Protein AF-A0AAN3HFD0-F1 (afdb_monomer)

Secondary structure (DSSP, 8-state):
--EEEEEEEEE-HHHHH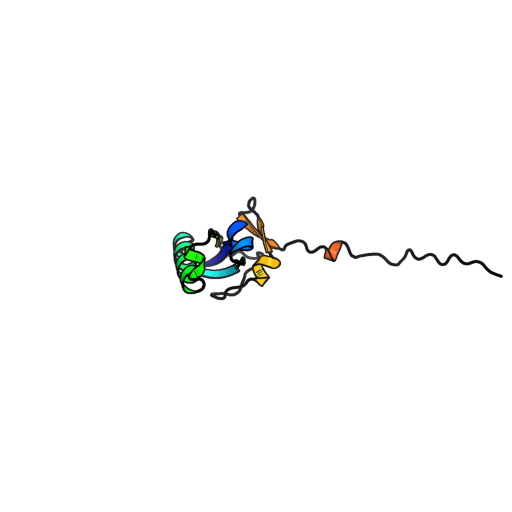HH----EEEEEEESSHHHHHHHHHHHHHHH-GGGGTS-EEEEEEE--TTS--PPBTS-BSSHHHHEEEETTTTEEEE---GGGTT----TT--------

Structure (mmCIF, N/CA/C/O backbone):
data_AF-A0AAN3HFD0-F1
#
_entry.id   AF-A0AAN3HFD0-F1
#
loop_
_atom_site.group_PDB
_atom_site.id
_atom_site.type_symbol
_atom_site.label_atom_id
_atom_site.label_alt_id
_atom_site.label_comp_id
_atom_site.label_asym_id
_atom_site.label_entity_id
_atom_site.label_seq_id
_atom_site.pdbx_PDB_ins_code
_atom_site.Cartn_x
_atom_site.Cartn_y
_atom_site.Cartn_z
_atom_site.occupancy
_atom_site.B_iso_or_equiv
_atom_site.auth_seq_id
_atom_site.auth_comp_id
_atom_site.auth_asym_id
_atom_site.auth_atom_id
_atom_site.pdbx_PDB_model_num
ATOM 1 N N . MET A 1 1 ? -16.135 -7.266 14.162 1.00 77.06 1 MET A N 1
ATOM 2 C CA . MET A 1 1 ? -16.413 -6.101 13.298 1.00 77.06 1 MET A CA 1
ATOM 3 C C . MET A 1 1 ? -15.317 -6.046 12.252 1.00 77.06 1 MET A C 1
ATOM 5 O O . MET A 1 1 ? -14.180 -6.328 12.618 1.00 77.06 1 MET A O 1
ATOM 9 N N . SER A 1 2 ? -15.648 -5.795 10.985 1.00 84.81 2 SER A N 1
ATOM 10 C CA . SER A 1 2 ? -14.642 -5.499 9.961 1.00 84.81 2 SER A CA 1
ATOM 11 C C . SER A 1 2 ? -14.079 -4.099 10.197 1.00 84.81 2 SER A C 1
ATOM 13 O O . SER A 1 2 ? -14.777 -3.213 10.689 1.00 84.81 2 SER A O 1
ATOM 15 N N . LYS A 1 3 ? -12.796 -3.936 9.898 1.00 94.69 3 LYS A N 1
ATOM 16 C CA . LYS A 1 3 ? -12.077 -2.666 9.875 1.00 94.69 3 LYS A CA 1
ATOM 17 C C . LYS A 1 3 ? -11.590 -2.428 8.454 1.00 94.69 3 LYS A C 1
ATOM 19 O O . LYS A 1 3 ? -11.392 -3.391 7.710 1.00 94.69 3 LYS A O 1
ATOM 24 N N . VAL A 1 4 ? -11.379 -1.169 8.101 1.00 96.50 4 VAL A N 1
ATOM 25 C CA . VAL A 1 4 ? -10.728 -0.808 6.843 1.00 96.50 4 VAL A CA 1
ATOM 26 C C . VAL A 1 4 ? -9.228 -0.712 7.090 1.00 96.50 4 VAL A C 1
ATOM 28 O O . VAL A 1 4 ? -8.787 -0.186 8.110 1.00 96.50 4 VAL A O 1
ATOM 31 N N . PHE A 1 5 ? -8.451 -1.249 6.164 1.00 97.25 5 PHE A N 1
ATOM 32 C CA . PHE A 1 5 ? -7.003 -1.142 6.138 1.00 97.25 5 PHE A CA 1
ATOM 33 C C . PHE A 1 5 ? -6.589 -0.469 4.843 1.00 97.25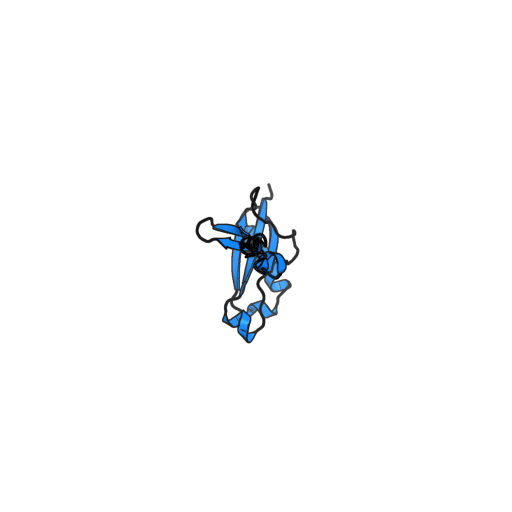 5 PHE A C 1
ATOM 35 O O . PHE A 1 5 ? -7.124 -0.789 3.783 1.00 97.25 5 PHE A O 1
ATOM 42 N N . ILE A 1 6 ? -5.626 0.434 4.936 1.00 97.25 6 ILE A N 1
ATOM 43 C CA . ILE A 1 6 ? -4.943 1.013 3.789 1.00 97.25 6 ILE A CA 1
ATOM 44 C C . ILE A 1 6 ? -3.746 0.120 3.505 1.00 97.25 6 ILE A C 1
ATOM 46 O O . ILE A 1 6 ? -2.974 -0.213 4.407 1.00 97.25 6 ILE A O 1
ATOM 50 N N . CYS A 1 7 ? -3.619 -0.320 2.263 1.00 97.44 7 CYS A N 1
ATOM 51 C CA . CYS A 1 7 ? -2.556 -1.204 1.829 1.00 97.44 7 CYS A CA 1
ATOM 52 C C . CYS A 1 7 ? -1.851 -0.596 0.623 1.00 97.44 7 CYS A C 1
ATOM 54 O O . CYS A 1 7 ? -2.513 -0.122 -0.294 1.00 97.44 7 CYS A O 1
ATOM 56 N N . ALA A 1 8 ? -0.523 -0.633 0.613 1.00 97.31 8 ALA A N 1
ATOM 57 C CA . ALA A 1 8 ? 0.278 -0.153 -0.503 1.00 97.31 8 ALA A CA 1
ATOM 58 C C . ALA A 1 8 ? 1.333 -1.176 -0.906 1.00 97.31 8 ALA A C 1
ATOM 60 O O . ALA A 1 8 ? 1.923 -1.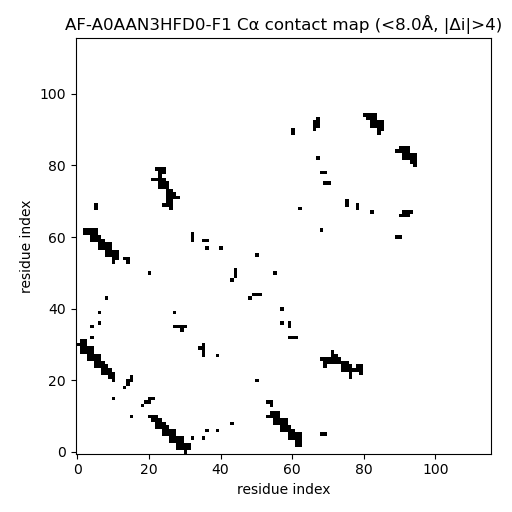854 -0.060 1.00 97.31 8 ALA A O 1
ATOM 61 N N . ALA A 1 9 ? 1.571 -1.257 -2.208 1.00 96.38 9 ALA A N 1
ATOM 62 C CA . ALA A 1 9 ? 2.654 -1.995 -2.822 1.00 96.38 9 ALA A CA 1
ATOM 63 C C . ALA A 1 9 ? 3.633 -0.983 -3.406 1.00 96.38 9 ALA A C 1
ATOM 65 O O . ALA A 1 9 ? 3.292 -0.241 -4.325 1.00 96.38 9 ALA A O 1
ATOM 66 N N . ILE A 1 10 ? 4.838 -0.940 -2.845 1.00 94.94 10 ILE A N 1
ATOM 67 C CA . ILE A 1 10 ? 5.889 -0.008 -3.246 1.00 94.94 10 ILE A CA 1
ATOM 68 C C . ILE A 1 10 ? 7.008 -0.827 -3.891 1.00 94.94 10 ILE A C 1
ATOM 70 O O . ILE A 1 10 ? 7.606 -1.646 -3.188 1.00 94.94 10 ILE A O 1
ATOM 74 N N . PRO A 1 11 ? 7.270 -0.668 -5.197 1.00 94.12 11 PRO A N 1
ATOM 75 C CA . PRO A 1 11 ? 8.380 -1.348 -5.848 1.00 94.12 11 PRO A CA 1
ATOM 76 C C . PRO A 1 11 ? 9.711 -0.809 -5.325 1.00 94.12 11 PRO A C 1
ATOM 78 O O . PRO A 1 11 ? 9.802 0.338 -4.881 1.00 94.12 11 PRO A O 1
ATOM 81 N N . ASP A 1 12 ? 10.752 -1.630 -5.384 1.00 91.25 12 ASP A N 1
ATOM 82 C CA . ASP A 1 12 ? 12.109 -1.139 -5.192 1.00 91.25 12 ASP A CA 1
ATOM 83 C C . ASP A 1 12 ? 12.607 -0.332 -6.410 1.00 91.25 12 ASP A C 1
ATOM 85 O O . ASP A 1 12 ? 11.941 -0.195 -7.446 1.00 91.25 12 ASP A O 1
ATOM 89 N N . GLU A 1 13 ? 13.799 0.252 -6.276 1.00 89.25 13 GLU A N 1
ATOM 90 C CA . GLU A 1 13 ? 14.400 1.064 -7.340 1.00 89.25 13 GLU A CA 1
ATOM 91 C C . GLU A 1 13 ? 14.655 0.254 -8.621 1.00 89.25 13 GLU A C 1
ATOM 93 O O . GLU A 1 13 ? 14.578 0.801 -9.724 1.00 89.25 13 GLU A O 1
ATOM 98 N N . LEU A 1 14 ? 14.947 -1.045 -8.487 1.00 88.88 14 LEU A N 1
ATOM 99 C CA . LEU A 1 14 ? 15.249 -1.924 -9.610 1.00 88.88 14 LEU A CA 1
ATOM 100 C C . LEU A 1 14 ? 13.991 -2.209 -10.434 1.00 88.88 14 LEU A C 1
ATOM 102 O O . LEU A 1 14 ? 13.990 -1.951 -11.637 1.00 88.88 14 LEU A O 1
ATOM 106 N N . ALA A 1 15 ? 12.915 -2.651 -9.782 1.00 88.50 15 ALA A N 1
ATOM 107 C CA . ALA A 1 15 ? 11.627 -2.913 -10.414 1.00 88.50 15 ALA A CA 1
ATOM 108 C C . ALA A 1 15 ? 11.071 -1.646 -11.078 1.00 88.50 15 ALA A C 1
ATOM 110 O O . ALA A 1 15 ? 10.544 -1.692 -12.191 1.00 88.50 15 ALA A O 1
ATOM 111 N N . THR A 1 16 ? 11.251 -0.484 -10.445 1.00 89.31 16 THR A N 1
ATOM 112 C CA . THR A 1 16 ? 10.846 0.799 -11.036 1.00 89.31 16 THR A CA 1
ATOM 113 C C . THR A 1 16 ? 11.622 1.098 -12.323 1.00 89.31 16 THR A C 1
ATOM 115 O O . THR A 1 16 ? 11.032 1.490 -13.330 1.00 89.31 16 THR A O 1
ATOM 118 N N . ARG A 1 17 ? 12.949 0.910 -12.320 1.00 87.94 17 ARG A N 1
ATOM 119 C CA . ARG A 1 17 ? 13.819 1.285 -13.446 1.00 87.94 17 ARG A CA 1
ATOM 120 C C . ARG A 1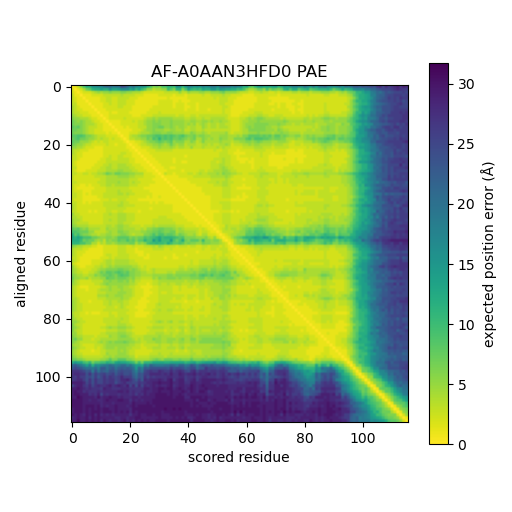 17 ? 13.776 0.297 -14.610 1.00 87.94 17 ARG A C 1
ATOM 122 O O . ARG A 1 17 ? 13.834 0.726 -15.759 1.00 87.94 17 ARG A O 1
ATOM 129 N N . GLU A 1 18 ? 13.762 -0.999 -14.323 1.00 87.12 18 GLU A N 1
ATOM 130 C CA . GLU A 1 18 ? 13.932 -2.049 -15.336 1.00 87.12 18 GLU A CA 1
ATOM 131 C C . GLU A 1 18 ? 12.598 -2.597 -15.836 1.00 87.12 18 GLU A C 1
ATOM 133 O O . GLU A 1 18 ? 12.473 -2.918 -17.016 1.00 87.12 18 GLU A O 1
ATOM 138 N N . GLU A 1 19 ? 11.586 -2.630 -14.970 1.00 85.00 19 GLU A N 1
ATOM 139 C CA . GLU A 1 19 ? 10.280 -3.220 -15.277 1.00 85.00 19 GLU A CA 1
ATOM 140 C C . GLU A 1 19 ? 9.170 -2.169 -15.407 1.00 85.00 19 GLU A C 1
ATOM 142 O O . GLU A 1 19 ? 8.049 -2.489 -15.798 1.00 85.00 19 GLU A O 1
ATOM 147 N N . GLY A 1 20 ? 9.473 -0.897 -15.115 1.00 85.62 20 GLY A N 1
ATOM 148 C CA . GLY A 1 20 ? 8.482 0.181 -15.119 1.00 85.62 20 GLY A CA 1
ATOM 149 C C . GLY A 1 20 ? 7.424 0.009 -14.027 1.00 85.62 20 GLY A C 1
ATOM 150 O O . GLY A 1 20 ? 6.297 0.482 -14.183 1.00 85.62 20 GLY A O 1
ATOM 151 N N . ALA A 1 21 ? 7.767 -0.700 -12.948 1.00 89.94 21 ALA A N 1
ATOM 152 C CA . ALA A 1 21 ? 6.880 -0.951 -11.827 1.00 89.94 21 ALA A CA 1
ATOM 153 C C . ALA A 1 21 ? 6.443 0.362 -11.170 1.00 89.94 21 ALA A C 1
ATOM 155 O O . ALA A 1 21 ? 7.249 1.261 -10.933 1.00 89.94 21 ALA A O 1
ATOM 156 N N . VAL A 1 22 ? 5.158 0.453 -10.837 1.00 91.44 22 VAL A N 1
ATOM 157 C CA . VAL A 1 22 ? 4.573 1.629 -10.187 1.00 91.44 22 VAL A CA 1
ATOM 158 C C . VAL A 1 22 ? 4.081 1.290 -8.789 1.00 91.44 22 VAL A C 1
ATOM 160 O O . VAL A 1 22 ? 3.615 0.176 -8.531 1.00 91.44 22 VAL A O 1
ATOM 163 N N . ALA A 1 23 ? 4.190 2.262 -7.883 1.00 94.62 23 ALA A N 1
ATOM 164 C CA . ALA A 1 23 ? 3.599 2.162 -6.560 1.00 94.62 23 ALA A CA 1
ATOM 165 C C . ALA A 1 23 ? 2.078 2.318 -6.652 1.00 94.62 23 ALA A C 1
ATOM 167 O O . ALA A 1 23 ? 1.581 3.221 -7.326 1.00 94.62 23 ALA A O 1
ATOM 168 N N . VAL A 1 24 ? 1.341 1.455 -5.957 1.00 95.94 24 VAL A N 1
ATOM 169 C CA . VAL A 1 24 ? -0.128 1.478 -5.932 1.00 95.94 24 VAL A CA 1
ATOM 170 C C . VAL A 1 24 ? -0.648 1.238 -4.526 1.00 95.94 24 VAL A C 1
ATOM 172 O O . VAL A 1 24 ? -0.049 0.484 -3.756 1.00 95.94 24 VAL A O 1
ATOM 175 N N . ALA A 1 25 ? -1.782 1.849 -4.201 1.00 97.44 25 ALA A N 1
ATOM 176 C CA . ALA A 1 25 ? -2.488 1.632 -2.948 1.00 97.44 25 ALA A CA 1
ATOM 177 C C . ALA A 1 25 ? -3.928 1.174 -3.170 1.00 97.44 25 ALA A C 1
ATOM 179 O O . ALA A 1 25 ? -4.502 1.347 -4.238 1.00 97.44 25 ALA A O 1
ATOM 180 N N . THR A 1 26 ? -4.523 0.577 -2.146 1.00 97.50 26 THR A N 1
ATOM 181 C CA . THR A 1 26 ? -5.944 0.241 -2.105 1.00 97.50 26 THR A CA 1
ATOM 182 C C . THR A 1 26 ? -6.414 0.159 -0.659 1.00 97.50 26 THR A C 1
ATOM 184 O O . THR A 1 26 ? -5.619 -0.101 0.250 1.00 97.50 26 THR A O 1
ATOM 187 N N . ALA A 1 27 ? -7.702 0.388 -0.424 1.00 97.50 27 ALA A N 1
ATOM 188 C CA . ALA A 1 27 ? -8.306 0.154 0.877 1.00 97.50 27 ALA A CA 1
ATOM 189 C C . ALA A 1 27 ? -9.061 -1.180 0.862 1.00 97.50 27 ALA A C 1
ATOM 191 O O . ALA A 1 27 ? -9.794 -1.474 -0.077 1.00 97.50 27 ALA A O 1
ATOM 192 N N . ILE A 1 28 ? -8.926 -1.985 1.915 1.00 96.75 28 ILE A N 1
ATOM 193 C CA . ILE A 1 28 ? -9.629 -3.268 2.035 1.00 96.75 28 ILE A CA 1
ATOM 194 C C . ILE A 1 28 ? -10.291 -3.423 3.392 1.00 96.75 28 ILE A C 1
ATOM 196 O O . ILE A 1 28 ? -9.749 -3.038 4.426 1.00 96.75 28 ILE A O 1
ATOM 200 N N . GLU A 1 29 ? -11.447 -4.075 3.406 1.00 96.75 29 GLU A N 1
ATOM 201 C CA . GLU A 1 29 ? -12.052 -4.532 4.650 1.00 96.75 29 GLU A CA 1
ATOM 202 C C . GLU A 1 29 ? -11.465 -5.875 5.099 1.00 96.75 29 GLU A C 1
ATOM 204 O O . GLU A 1 29 ? -11.388 -6.835 4.323 1.00 96.75 29 GLU A O 1
ATOM 209 N N . ALA A 1 30 ? -11.091 -5.963 6.376 1.00 96.31 30 ALA A N 1
ATOM 210 C CA . ALA A 1 30 ? -10.631 -7.195 7.007 1.00 96.31 30 ALA A CA 1
ATOM 211 C C . ALA A 1 30 ? -10.943 -7.225 8.512 1.00 96.31 30 ALA A C 1
ATOM 213 O O . ALA A 1 30 ? -11.267 -6.215 9.132 1.00 96.31 30 ALA A O 1
ATOM 214 N N . GLY A 1 31 ? -10.862 -8.412 9.119 1.00 95.38 31 GLY A N 1
ATOM 215 C CA . GLY A 1 31 ? -11.082 -8.572 10.565 1.00 95.38 31 GLY A CA 1
ATOM 216 C C . GLY A 1 31 ? -9.893 -8.140 11.430 1.00 95.38 31 GLY A C 1
ATOM 217 O O . GLY A 1 31 ? -10.085 -7.746 12.576 1.00 95.38 31 GLY A O 1
ATOM 218 N N . ASP A 1 32 ? -8.681 -8.229 10.887 1.00 94.94 32 ASP A N 1
ATOM 219 C CA . ASP A 1 32 ? -7.416 -7.897 11.541 1.00 94.94 32 ASP A CA 1
ATOM 220 C C . ASP A 1 32 ? -6.334 -7.631 10.474 1.00 94.94 32 ASP A C 1
ATOM 222 O O . ASP A 1 32 ? -6.524 -7.952 9.295 1.00 94.94 32 ASP A O 1
ATOM 226 N N . GLU A 1 33 ? -5.195 -7.063 10.882 1.00 94.62 33 GLU A N 1
ATOM 227 C CA . GLU A 1 33 ? -4.088 -6.710 9.978 1.00 94.62 33 GLU A CA 1
ATOM 228 C C . GLU A 1 33 ? -3.503 -7.935 9.262 1.00 94.62 33 GLU A C 1
ATOM 230 O O . GLU A 1 33 ? -3.128 -7.865 8.094 1.00 94.62 33 GLU A O 1
ATOM 235 N N . ARG A 1 34 ? -3.458 -9.097 9.927 1.00 95.19 34 ARG A N 1
ATOM 236 C CA . ARG A 1 34 ? -2.918 -10.324 9.329 1.00 95.19 34 ARG A CA 1
ATOM 237 C C . ARG A 1 34 ? -3.784 -10.781 8.157 1.00 95.19 34 ARG A C 1
ATOM 239 O O . ARG A 1 34 ? -3.251 -11.177 7.121 1.00 95.19 34 ARG A O 1
ATOM 246 N N . ARG A 1 35 ? -5.109 -10.719 8.308 1.00 96.12 35 ARG A N 1
ATOM 247 C CA . ARG A 1 35 ? -6.073 -11.009 7.239 1.00 96.12 35 ARG A CA 1
ATOM 248 C C . ARG A 1 35 ? -6.018 -9.956 6.141 1.00 96.12 35 ARG A C 1
ATOM 250 O O . ARG A 1 35 ? -6.078 -10.338 4.978 1.00 96.12 35 ARG A O 1
ATOM 257 N N . ALA A 1 36 ? -5.865 -8.680 6.499 1.00 96.81 36 ALA A N 1
ATOM 258 C CA . ALA A 1 36 ? -5.680 -7.604 5.530 1.00 96.81 36 ALA A CA 1
ATOM 259 C C . ALA A 1 36 ? -4.436 -7.858 4.668 1.00 96.81 36 ALA A C 1
ATOM 261 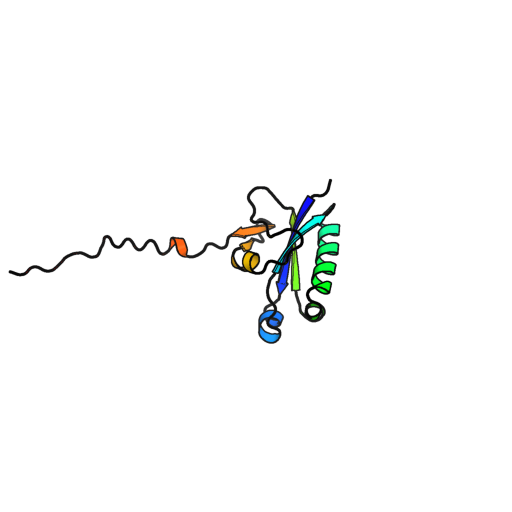O O . ALA A 1 36 ? -4.548 -7.963 3.453 1.00 96.81 36 ALA A O 1
ATOM 262 N N . ARG A 1 37 ? -3.274 -8.093 5.291 1.00 96.19 37 ARG A N 1
ATOM 263 C CA . ARG A 1 37 ? -2.015 -8.397 4.595 1.00 96.19 37 ARG A CA 1
ATOM 264 C C . ARG A 1 37 ? -2.141 -9.609 3.673 1.00 96.19 37 ARG A C 1
ATOM 266 O O . ARG A 1 37 ? -1.692 -9.543 2.535 1.00 96.19 37 ARG A O 1
ATOM 273 N N . ALA A 1 38 ? -2.748 -10.701 4.139 1.00 96.00 38 ALA A N 1
ATOM 274 C CA . ALA A 1 38 ? -2.930 -11.895 3.314 1.00 96.00 38 ALA A CA 1
ATOM 275 C C . ALA A 1 38 ? -3.869 -11.643 2.120 1.00 96.00 38 ALA A C 1
ATOM 277 O O . ALA A 1 38 ? -3.546 -12.039 1.002 1.00 96.00 38 ALA A O 1
ATOM 278 N N . LYS A 1 39 ? -5.002 -10.960 2.347 1.00 96.06 39 LYS A N 1
ATOM 279 C CA . LYS A 1 39 ? -5.963 -10.597 1.294 1.00 96.06 39 LYS A CA 1
ATOM 280 C C . LYS A 1 39 ? -5.313 -9.674 0.260 1.00 96.06 39 LYS A C 1
ATOM 282 O O . LYS A 1 39 ? -5.386 -9.962 -0.928 1.00 96.06 39 LYS A O 1
ATOM 287 N N . PHE A 1 40 ? -4.638 -8.625 0.724 1.00 96.75 40 PHE A N 1
ATOM 288 C CA . PHE A 1 40 ? -3.939 -7.662 -0.118 1.00 96.75 40 PHE A CA 1
ATOM 289 C C . PHE A 1 40 ? -2.868 -8.326 -0.981 1.00 96.75 40 PHE A C 1
ATOM 291 O O . PHE A 1 40 ? -2.854 -8.128 -2.188 1.00 96.75 40 PHE A O 1
ATOM 298 N N . HIS A 1 41 ? -2.009 -9.153 -0.377 1.00 94.44 41 HIS A N 1
ATOM 299 C CA . HIS A 1 41 ? -0.949 -9.848 -1.102 1.00 94.44 41 HIS A CA 1
ATOM 300 C C . HIS A 1 41 ? -1.506 -10.705 -2.242 1.00 94.44 41 HIS A C 1
ATOM 302 O O . HIS A 1 41 ? -1.009 -10.646 -3.363 1.00 94.44 41 HIS A O 1
ATOM 308 N N . TRP A 1 42 ? -2.564 -11.472 -1.968 1.00 94.62 42 TRP A N 1
ATOM 309 C CA . TRP A 1 42 ? -3.194 -12.303 -2.986 1.00 94.62 42 TRP A CA 1
ATOM 310 C C . TRP A 1 42 ? -3.842 -11.461 -4.095 1.00 94.62 42 TRP A C 1
ATOM 312 O O . TRP A 1 42 ? -3.522 -11.670 -5.262 1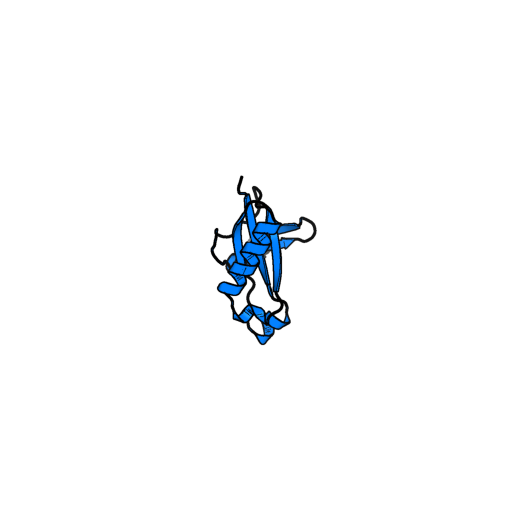.00 94.62 42 TRP A O 1
ATOM 322 N N . GLN A 1 43 ? -4.664 -10.466 -3.745 1.00 95.19 43 GLN A N 1
ATOM 323 C CA . GLN A 1 43 ? -5.304 -9.578 -4.725 1.00 95.19 43 GLN A CA 1
ATOM 324 C C . GLN A 1 43 ? -4.282 -8.821 -5.586 1.00 95.19 43 GLN A C 1
ATOM 326 O O . GLN A 1 43 ? -4.500 -8.639 -6.783 1.00 95.19 43 GLN A O 1
ATOM 331 N N . PHE A 1 44 ? -3.162 -8.392 -4.994 1.00 94.81 44 PHE A N 1
ATOM 332 C CA . PHE A 1 44 ? -2.084 -7.712 -5.707 1.00 94.81 44 PHE A CA 1
ATOM 333 C C . PHE A 1 44 ? -1.469 -8.616 -6.775 1.00 94.81 44 PHE A C 1
ATOM 335 O O . PHE A 1 44 ? -1.373 -8.209 -7.926 1.00 94.81 44 PHE A O 1
ATOM 342 N N . LEU A 1 45 ? -1.117 -9.858 -6.430 1.00 92.44 45 LEU A N 1
ATOM 343 C CA . LEU A 1 45 ? -0.529 -10.800 -7.387 1.00 92.44 45 LEU A CA 1
ATOM 344 C C . LEU A 1 45 ? -1.522 -11.269 -8.460 1.00 92.44 45 LEU A C 1
ATOM 346 O O . LEU A 1 45 ? -1.102 -11.602 -9.566 1.00 92.44 45 LEU A O 1
ATOM 350 N N . GLU A 1 46 ? -2.824 -11.295 -8.162 1.00 93.62 46 GLU A N 1
ATOM 351 C CA . GLU A 1 46 ? -3.854 -11.566 -9.173 1.00 93.62 46 GLU A CA 1
ATOM 352 C C . GLU A 1 46 ? -3.972 -10.430 -10.194 1.00 93.62 46 GLU A C 1
ATOM 354 O O . GLU A 1 46 ? -4.147 -10.690 -11.384 1.00 93.62 46 GLU A O 1
ATOM 359 N N . HIS A 1 47 ? -3.876 -9.177 -9.742 1.00 91.88 47 HIS A N 1
ATOM 360 C CA . HIS A 1 47 ? -3.996 -8.010 -10.615 1.00 91.88 47 HIS A CA 1
ATOM 361 C C . HIS A 1 47 ? -2.687 -7.682 -11.351 1.00 91.88 47 HIS A C 1
ATOM 363 O O . HIS A 1 47 ? -2.713 -7.277 -12.512 1.00 91.88 47 HIS A O 1
ATOM 369 N N . TYR A 1 48 ? -1.545 -7.905 -10.697 1.00 89.75 48 TYR A N 1
ATOM 370 C CA . TYR A 1 48 ? -0.197 -7.640 -11.200 1.00 89.75 48 TYR A CA 1
ATOM 371 C C . TYR A 1 48 ? 0.634 -8.933 -11.214 1.00 89.75 48 TYR A C 1
ATOM 373 O O . TYR A 1 48 ? 1.565 -9.082 -10.424 1.00 89.75 48 TYR A O 1
ATOM 381 N N . PRO A 1 49 ? 0.348 -9.889 -12.115 1.00 87.75 49 PRO A N 1
ATOM 382 C CA . PRO A 1 49 ? 1.052 -11.172 -12.136 1.00 87.75 49 PRO A CA 1
ATOM 383 C C . PRO A 1 49 ? 2.556 -11.034 -12.417 1.00 87.75 49 PRO A C 1
ATOM 385 O O . PRO A 1 49 ? 3.336 -11.840 -11.922 1.00 87.75 49 PRO A O 1
ATOM 388 N N . ALA A 1 50 ? 2.974 -9.997 -13.155 1.00 84.75 50 ALA A N 1
ATOM 389 C CA . ALA A 1 50 ? 4.390 -9.701 -13.399 1.00 84.75 50 ALA A CA 1
ATOM 390 C C . ALA A 1 50 ? 5.148 -9.314 -12.114 1.00 84.75 50 ALA A C 1
ATOM 392 O O . ALA A 1 50 ? 6.344 -9.549 -12.008 1.00 84.75 50 ALA A O 1
ATOM 393 N N . ALA A 1 51 ? 4.441 -8.810 -11.097 1.00 84.69 51 ALA A N 1
ATOM 394 C CA . ALA A 1 51 ? 5.038 -8.427 -9.824 1.00 84.69 51 ALA A CA 1
ATOM 395 C C . ALA A 1 51 ? 5.483 -9.621 -8.958 1.00 84.69 51 ALA A C 1
ATOM 397 O O . ALA A 1 51 ? 6.007 -9.407 -7.868 1.00 84.69 51 ALA A O 1
ATOM 398 N N . GLN A 1 52 ? 5.270 -10.867 -9.407 1.00 80.75 52 GLN A N 1
ATOM 399 C CA . GLN A 1 52 ? 5.809 -12.061 -8.745 1.00 80.75 52 GLN A CA 1
ATOM 400 C C . GLN A 1 52 ? 7.339 -12.109 -8.787 1.00 80.75 52 GLN A C 1
ATOM 402 O O . GLN A 1 52 ? 7.950 -12.602 -7.838 1.00 80.75 52 GLN A O 1
ATOM 407 N N . ASP A 1 53 ? 7.931 -11.594 -9.865 1.00 79.06 53 ASP A N 1
ATOM 408 C CA . ASP A 1 53 ? 9.379 -11.581 -10.067 1.00 79.06 53 ASP A CA 1
ATOM 409 C C . ASP A 1 53 ? 10.022 -10.267 -9.573 1.00 79.06 53 ASP A C 1
ATOM 411 O O . ASP A 1 53 ? 11.222 -10.231 -9.296 1.00 79.06 53 ASP A O 1
ATOM 415 N N . CYS A 1 54 ? 9.222 -9.211 -9.379 1.00 79.12 54 CYS A N 1
ATOM 416 C CA . CYS A 1 54 ? 9.660 -7.925 -8.835 1.00 79.12 54 CYS A CA 1
ATOM 417 C C . CYS A 1 54 ? 9.731 -7.915 -7.299 1.00 79.12 54 CYS A C 1
ATOM 419 O O . CYS A 1 54 ? 8.886 -8.483 -6.602 1.00 79.12 54 CYS A O 1
ATOM 421 N N . ALA A 1 55 ? 10.644 -7.121 -6.737 1.00 85.56 55 ALA A N 1
ATOM 422 C CA . ALA A 1 55 ? 10.653 -6.844 -5.305 1.00 85.56 55 ALA A CA 1
ATOM 423 C C . ALA A 1 55 ? 9.708 -5.678 -4.952 1.00 85.56 55 ALA A C 1
ATOM 425 O O . ALA A 1 55 ? 9.995 -4.513 -5.219 1.00 85.56 55 ALA A O 1
ATOM 426 N N . TYR A 1 56 ? 8.586 -5.996 -4.297 1.00 91.75 56 TYR A N 1
ATOM 427 C CA . TYR A 1 56 ? 7.662 -5.014 -3.720 1.00 91.75 56 TYR A CA 1
ATOM 428 C C . TYR A 1 56 ? 7.677 -5.059 -2.185 1.00 91.75 56 TYR A C 1
ATOM 430 O O . TYR A 1 56 ? 7.575 -6.124 -1.569 1.00 91.75 56 TYR A O 1
ATOM 438 N N . LYS A 1 57 ? 7.725 -3.886 -1.544 1.00 93.06 57 LYS A N 1
ATOM 439 C CA . LYS A 1 57 ? 7.441 -3.712 -0.113 1.00 93.06 57 LYS A CA 1
ATOM 440 C C . LYS A 1 57 ? 5.938 -3.514 0.066 1.00 93.06 57 LYS A C 1
ATOM 442 O O . LYS A 1 57 ? 5.361 -2.574 -0.477 1.00 93.06 57 LYS A O 1
ATOM 447 N N . PHE A 1 58 ? 5.313 -4.373 0.872 1.00 94.88 58 PHE A N 1
ATOM 448 C CA . PHE A 1 58 ? 3.907 -4.219 1.247 1.00 94.88 58 PHE A CA 1
ATOM 449 C C . PHE A 1 58 ? 3.759 -3.520 2.593 1.00 94.88 58 PHE A C 1
ATOM 451 O O . PHE A 1 58 ? 4.247 -4.000 3.621 1.00 94.88 58 PHE A O 1
ATOM 458 N N . ILE A 1 59 ? 3.033 -2.409 2.577 1.00 95.56 59 ILE A N 1
ATOM 459 C CA . ILE A 1 59 ? 2.691 -1.613 3.752 1.00 95.56 59 ILE A CA 1
ATOM 460 C C . ILE A 1 59 ? 1.203 -1.778 4.024 1.00 95.56 59 ILE A C 1
ATOM 462 O O . ILE A 1 59 ? 0.398 -1.722 3.101 1.00 95.56 59 ILE A O 1
ATOM 466 N N . ILE A 1 60 ? 0.847 -2.017 5.285 1.00 95.75 60 ILE A N 1
ATOM 467 C CA . ILE A 1 60 ? -0.536 -2.162 5.735 1.00 95.75 60 ILE A CA 1
ATOM 468 C C . ILE A 1 60 ? -0.687 -1.339 7.010 1.00 95.75 60 ILE A C 1
ATOM 470 O O . ILE A 1 60 ? 0.077 -1.539 7.954 1.00 95.75 60 ILE A O 1
ATOM 474 N N . CYS A 1 61 ? -1.674 -0.449 7.053 1.00 95.00 61 CYS A N 1
ATOM 475 C CA . CYS A 1 61 ? -2.066 0.260 8.267 1.00 95.00 61 CYS A CA 1
ATOM 476 C C . CYS A 1 61 ? -3.591 0.283 8.418 1.00 95.00 61 CYS A C 1
ATOM 478 O O . CYS A 1 61 ? -4.337 0.200 7.443 1.00 95.00 61 CYS A O 1
ATOM 480 N N . GLU A 1 62 ? -4.068 0.333 9.661 1.00 95.31 62 GLU A N 1
ATOM 481 C CA . GLU A 1 62 ? -5.498 0.484 9.942 1.00 95.31 62 GLU A CA 1
ATOM 482 C C . GLU A 1 62 ? -5.950 1.905 9.589 1.00 95.31 62 GLU A C 1
ATOM 484 O O . GLU A 1 62 ? -5.285 2.875 9.959 1.00 95.31 62 GLU A O 1
ATOM 489 N N . ASP A 1 63 ? -7.090 2.010 8.908 1.00 94.56 63 ASP A N 1
ATOM 490 C CA . ASP A 1 63 ? -7.717 3.285 8.581 1.00 94.56 63 ASP A CA 1
ATOM 491 C C . ASP A 1 63 ? -8.113 4.047 9.853 1.00 94.56 63 ASP A C 1
ATOM 493 O O . ASP A 1 63 ? -8.661 3.473 10.801 1.00 94.56 63 ASP A O 1
ATOM 497 N N . LYS A 1 64 ? -7.832 5.351 9.884 1.00 91.69 64 LYS A N 1
ATOM 498 C CA . LYS A 1 64 ? -8.105 6.220 11.034 1.00 91.69 64 LYS A CA 1
ATOM 499 C C . LYS A 1 64 ? -8.687 7.551 10.567 1.00 91.69 64 LYS A C 1
ATOM 501 O O . LYS A 1 64 ? -8.294 8.066 9.525 1.00 91.69 64 LYS A O 1
ATOM 506 N N . PRO A 1 65 ? -9.575 8.179 11.353 1.00 88.75 65 PRO A N 1
ATOM 507 C CA . PRO A 1 65 ? -10.065 9.511 11.025 1.00 88.75 65 PRO A CA 1
ATOM 508 C C . PRO A 1 65 ? -8.910 10.500 10.815 1.00 88.75 65 PRO A C 1
ATOM 510 O O . PRO A 1 65 ? -8.043 10.629 11.677 1.00 88.75 65 PRO A O 1
ATOM 513 N N . GLY A 1 66 ? -8.927 11.207 9.684 1.00 86.31 66 GLY A N 1
ATOM 514 C CA . GLY A 1 66 ? -7.942 12.239 9.357 1.00 86.31 66 GLY A CA 1
ATOM 515 C C . GLY A 1 66 ? -6.713 11.757 8.583 1.00 86.31 66 GLY A C 1
ATOM 516 O O . GLY A 1 66 ? -5.901 12.602 8.222 1.00 86.31 66 GLY A O 1
ATOM 517 N N . ILE A 1 67 ? -6.581 10.456 8.292 1.00 89.75 67 ILE A N 1
ATOM 518 C CA . ILE A 1 67 ? -5.552 9.975 7.360 1.00 89.75 67 ILE A CA 1
ATOM 519 C C . ILE A 1 67 ? -6.124 9.900 5.936 1.00 89.75 67 ILE A C 1
ATOM 521 O O . ILE A 1 67 ? -7.307 9.584 5.764 1.00 89.75 67 ILE A O 1
ATOM 525 N N . PRO A 1 68 ? -5.321 10.209 4.906 1.00 90.81 68 PRO A N 1
ATOM 526 C CA . PRO A 1 68 ? -5.740 10.063 3.520 1.00 90.81 68 PRO A CA 1
ATOM 527 C C . PRO A 1 68 ? -6.018 8.587 3.240 1.00 90.81 68 PRO A C 1
ATOM 529 O O . PRO A 1 68 ? -5.228 7.726 3.623 1.00 90.81 68 PRO A O 1
ATOM 532 N N . ARG A 1 69 ? -7.118 8.280 2.549 1.00 95.00 69 ARG A N 1
ATOM 533 C CA . ARG A 1 69 ? -7.554 6.902 2.290 1.00 95.00 69 ARG A CA 1
ATOM 534 C C . ARG A 1 69 ? -7.839 6.692 0.797 1.00 95.00 69 ARG A C 1
ATOM 536 O O . ARG A 1 69 ? -8.672 7.429 0.268 1.00 95.00 69 ARG A O 1
ATOM 543 N N . PRO A 1 70 ? -7.224 5.690 0.141 1.00 95.94 70 PRO A N 1
ATOM 544 C CA . PRO A 1 70 ? -7.530 5.353 -1.246 1.00 95.94 70 PRO A CA 1
ATOM 545 C C . PRO A 1 70 ? -8.922 4.714 -1.364 1.00 95.94 70 PRO A C 1
ATOM 547 O O . PRO A 1 70 ? -9.569 4.370 -0.367 1.00 95.94 70 PRO A O 1
ATOM 550 N N . ALA A 1 71 ? -9.395 4.532 -2.595 1.00 94.81 71 ALA A N 1
ATOM 551 C CA . ALA A 1 71 ? -10.666 3.864 -2.851 1.00 94.81 71 ALA A CA 1
ATOM 552 C C . ALA A 1 71 ? -10.671 2.396 -2.364 1.00 94.81 71 ALA A C 1
ATOM 554 O O . ALA A 1 71 ? -9.660 1.690 -2.407 1.00 94.81 71 ALA A O 1
ATOM 555 N N . LEU A 1 72 ? -11.836 1.939 -1.890 1.00 95.00 72 LEU A N 1
ATOM 556 C CA . LEU A 1 72 ? -12.037 0.552 -1.458 1.00 95.00 72 LEU A CA 1
ATOM 557 C C . LEU A 1 72 ? -11.999 -0.402 -2.655 1.00 95.00 72 LEU A C 1
ATOM 559 O O . LEU A 1 72 ? -12.682 -0.158 -3.648 1.00 95.00 72 LEU A O 1
ATOM 563 N N . ASP A 1 73 ? -11.222 -1.481 -2.525 1.00 93.50 73 ASP A N 1
ATOM 564 C CA . ASP A 1 73 ? -11.038 -2.556 -3.512 1.00 93.50 73 ASP A CA 1
ATOM 565 C C . ASP A 1 73 ? -10.734 -2.036 -4.943 1.00 93.50 73 ASP A C 1
ATOM 567 O O . ASP A 1 73 ? -11.084 -2.663 -5.943 1.00 93.50 73 ASP A O 1
ATOM 571 N N . SER A 1 74 ? -10.067 -0.881 -5.044 1.00 95.12 74 SER A N 1
ATOM 572 C CA . SER A 1 74 ? -9.591 -0.277 -6.293 1.00 95.12 74 SER A CA 1
ATOM 573 C C . SER A 1 74 ? -8.126 0.122 -6.155 1.00 95.12 74 SER A C 1
ATOM 575 O O . SER A 1 74 ? -7.727 0.641 -5.112 1.00 95.12 74 SER A O 1
ATOM 577 N N . TRP A 1 75 ? -7.334 -0.125 -7.196 1.00 95.38 75 TRP A N 1
ATOM 578 C CA . TRP A 1 75 ? -5.910 0.206 -7.230 1.00 95.38 75 TRP A CA 1
ATOM 579 C C . TRP A 1 75 ? -5.712 1.664 -7.622 1.00 95.38 75 TRP A C 1
ATOM 581 O O . TRP A 1 75 ? -6.167 2.094 -8.679 1.00 95.38 75 TRP A O 1
ATOM 591 N N . ASP A 1 76 ? -5.034 2.409 -6.761 1.00 95.44 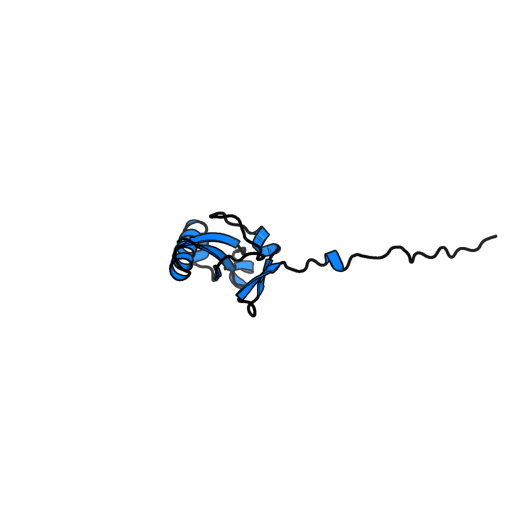76 ASP A N 1
ATOM 592 C CA . ASP A 1 76 ? -4.862 3.848 -6.863 1.00 95.44 76 ASP A CA 1
ATOM 593 C C . ASP A 1 76 ? -3.369 4.200 -6.855 1.00 95.44 76 ASP A C 1
ATOM 595 O O . ASP A 1 76 ? -2.680 4.098 -5.835 1.00 95.44 76 ASP A O 1
ATOM 599 N N . ALA A 1 77 ? -2.858 4.558 -8.033 1.00 94.38 77 ALA A N 1
ATOM 600 C CA . ALA A 1 77 ? -1.487 5.026 -8.209 1.00 94.38 77 ALA A CA 1
ATOM 601 C C . ALA A 1 77 ? -1.348 6.535 -7.944 1.00 94.38 77 ALA A C 1
ATOM 603 O O . ALA A 1 77 ? -0.250 6.998 -7.644 1.00 94.38 77 ALA A O 1
ATOM 604 N N . GLU A 1 78 ? -2.435 7.307 -8.057 1.00 94.00 78 GLU A N 1
ATOM 605 C CA . GLU A 1 78 ? -2.434 8.751 -7.786 1.00 94.00 78 GLU A CA 1
ATOM 606 C C . GLU A 1 78 ? -2.316 8.997 -6.282 1.00 94.00 78 GLU A C 1
ATOM 608 O O . GLU A 1 78 ? -1.495 9.803 -5.853 1.00 94.00 78 GLU A O 1
ATOM 613 N N . TYR A 1 79 ? -2.999 8.188 -5.468 1.00 95.00 79 TYR A N 1
ATOM 614 C CA . TYR A 1 79 ? -2.835 8.192 -4.017 1.00 95.00 79 TYR A CA 1
ATOM 615 C C . TYR A 1 79 ? -1.365 8.080 -3.595 1.00 95.00 79 TYR A C 1
ATOM 617 O O . TYR A 1 79 ? -0.938 8.767 -2.670 1.00 95.00 79 TYR A O 1
ATOM 625 N N . MET A 1 80 ? -0.579 7.238 -4.275 1.00 94.75 80 MET A N 1
ATOM 626 C CA . MET A 1 80 ? 0.847 7.050 -3.982 1.00 94.75 80 MET A CA 1
ATOM 627 C C . MET A 1 80 ? 1.740 8.198 -4.477 1.00 94.75 80 MET A C 1
ATOM 629 O O . MET A 1 80 ? 2.893 8.281 -4.064 1.00 94.75 80 MET A O 1
ATOM 633 N N . GLN A 1 81 ? 1.230 9.077 -5.342 1.00 92.00 81 GLN A N 1
ATOM 634 C CA . GLN A 1 81 ? 1.900 10.323 -5.734 1.00 92.00 81 GLN A CA 1
ATOM 635 C C . GLN A 1 81 ? 1.577 11.457 -4.757 1.00 92.00 81 GLN A C 1
ATOM 637 O O . GLN A 1 81 ? 2.438 12.281 -4.469 1.00 92.00 81 GLN A O 1
ATOM 642 N N . GLU A 1 82 ? 0.350 11.480 -4.233 1.00 93.12 82 GLU A N 1
ATOM 643 C CA . GLU A 1 82 ? -0.145 12.501 -3.304 1.00 93.12 82 GLU A CA 1
ATOM 644 C C . GLU A 1 82 ? 0.186 12.210 -1.836 1.00 93.12 82 GLU A C 1
ATOM 646 O O . GLU A 1 82 ? 0.118 13.108 -0.996 1.00 93.12 82 GLU A O 1
ATOM 651 N N . ASN A 1 83 ? 0.566 10.976 -1.502 1.00 94.38 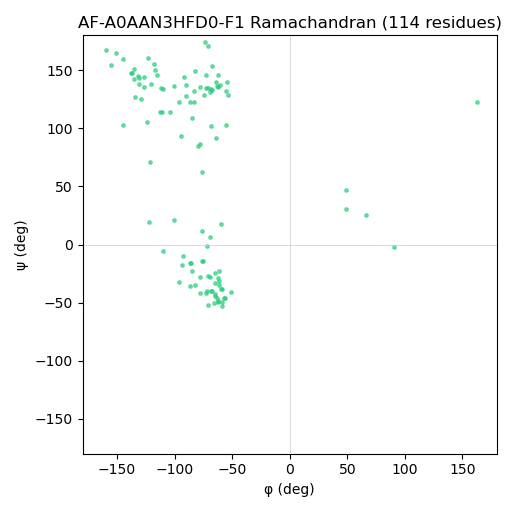83 ASN A N 1
ATOM 652 C CA . ASN A 1 83 ? 0.813 10.551 -0.129 1.00 94.38 83 ASN A CA 1
ATOM 653 C C . ASN A 1 83 ? 2.098 9.732 -0.030 1.00 94.38 83 ASN A C 1
ATOM 655 O O . ASN A 1 83 ? 2.396 8.896 -0.880 1.00 94.38 83 ASN A O 1
ATOM 659 N N . ARG A 1 84 ? 2.836 9.926 1.064 1.00 93.12 84 ARG A N 1
ATOM 660 C CA . ARG A 1 84 ? 4.018 9.128 1.405 1.00 93.12 84 ARG A CA 1
ATOM 661 C C . ARG A 1 84 ? 3.795 8.368 2.701 1.00 93.12 84 ARG A C 1
ATOM 663 O O . ARG A 1 84 ? 3.071 8.822 3.586 1.00 93.12 84 ARG A O 1
ATOM 670 N N . TRP A 1 85 ? 4.445 7.219 2.815 1.00 94.12 85 TRP A N 1
ATOM 671 C CA . TRP A 1 85 ? 4.521 6.505 4.081 1.00 94.12 85 TRP A CA 1
ATOM 672 C C . TRP A 1 85 ? 5.491 7.213 5.027 1.00 94.12 85 TRP A C 1
ATOM 674 O O . TRP A 1 85 ? 6.636 7.475 4.659 1.00 94.12 85 TRP A O 1
ATOM 684 N N . ASP A 1 86 ? 5.034 7.492 6.240 1.00 93.12 86 ASP A N 1
ATOM 685 C CA . ASP A 1 86 ? 5.834 8.040 7.326 1.00 93.12 86 ASP A CA 1
ATOM 686 C C . ASP A 1 86 ? 6.155 6.917 8.327 1.00 93.12 86 ASP A C 1
ATOM 688 O O . ASP A 1 86 ? 5.258 6.337 8.948 1.00 93.12 86 ASP A O 1
ATOM 692 N N . GLU A 1 87 ? 7.440 6.554 8.440 1.00 92.44 87 GLU A N 1
ATOM 693 C CA . GLU A 1 87 ? 7.868 5.434 9.292 1.00 92.44 87 GLU A CA 1
ATOM 694 C C . GLU A 1 87 ? 7.741 5.745 10.792 1.00 92.44 87 GLU A C 1
ATOM 696 O O . GLU A 1 87 ? 7.510 4.819 11.572 1.00 92.44 87 GLU A O 1
ATOM 701 N N . ASP A 1 88 ? 7.812 7.019 11.192 1.00 91.75 88 ASP A N 1
ATOM 702 C CA . ASP A 1 88 ? 7.739 7.443 12.597 1.00 91.75 88 ASP A CA 1
ATOM 703 C C . ASP A 1 88 ? 6.317 7.311 13.163 1.00 91.75 88 ASP A C 1
ATOM 705 O O . ASP A 1 88 ? 6.111 6.855 14.290 1.00 91.75 88 ASP A O 1
ATOM 709 N N . SER A 1 89 ? 5.316 7.689 12.370 1.00 89.62 89 SER A N 1
ATOM 710 C CA . SER A 1 89 ? 3.895 7.613 12.724 1.00 89.62 89 SER A CA 1
ATOM 711 C C . SER A 1 89 ? 3.218 6.315 12.276 1.00 89.62 89 SER A C 1
ATOM 713 O O . SER A 1 89 ? 2.083 6.047 12.686 1.00 89.62 89 SER A O 1
ATOM 715 N N . ALA A 1 90 ? 3.903 5.505 11.460 1.00 91.88 90 ALA A N 1
ATOM 716 C CA . ALA A 1 90 ? 3.367 4.313 10.809 1.00 91.88 90 ALA A CA 1
ATOM 717 C C . ALA A 1 90 ? 2.023 4.592 10.104 1.00 91.88 90 ALA A C 1
ATOM 719 O O . ALA A 1 90 ? 1.041 3.856 10.268 1.00 91.88 90 ALA A O 1
ATOM 720 N N . SER A 1 91 ? 1.973 5.693 9.350 1.00 92.69 91 SER A N 1
ATOM 721 C CA . SER A 1 91 ? 0.782 6.161 8.642 1.00 92.69 91 SER A CA 1
ATOM 722 C C . SER A 1 91 ? 1.142 6.807 7.307 1.00 92.69 91 SER A C 1
ATOM 724 O O . SER A 1 91 ? 2.266 7.254 7.091 1.00 92.69 91 SER A O 1
ATOM 726 N N . PHE A 1 92 ? 0.160 6.892 6.411 1.00 93.00 92 PHE A N 1
ATOM 727 C CA . PHE A 1 92 ? 0.267 7.748 5.237 1.00 93.00 92 PHE A CA 1
ATOM 728 C C . PHE A 1 92 ? 0.010 9.200 5.619 1.00 93.00 92 PHE A C 1
ATOM 730 O O . PHE A 1 92 ? -0.932 9.498 6.361 1.00 93.00 92 PHE A O 1
ATOM 737 N N . VAL A 1 93 ? 0.852 10.083 5.094 1.00 92.88 93 VAL A N 1
ATOM 738 C CA . VAL A 1 93 ? 0.723 11.535 5.211 1.00 92.88 93 VAL A CA 1
ATOM 739 C C . VAL A 1 93 ? 0.772 12.154 3.814 1.00 92.88 93 VAL A C 1
ATOM 741 O O . VAL A 1 93 ? 1.527 11.659 2.967 1.00 92.88 93 VAL A O 1
ATOM 744 N N . PRO A 1 94 ? 0.006 13.226 3.551 1.00 91.88 94 PRO A N 1
ATOM 745 C CA . PRO A 1 94 ? 0.105 13.943 2.288 1.00 91.88 94 PRO A CA 1
ATOM 746 C C . PRO A 1 94 ? 1.546 14.391 2.022 1.00 91.88 94 PRO A C 1
ATOM 748 O O . PRO A 1 94 ? 2.261 14.816 2.940 1.00 91.88 94 PRO A O 1
ATOM 751 N N . VAL A 1 95 ? 2.002 14.285 0.775 1.00 89.44 95 VAL A N 1
ATOM 752 C CA . VAL A 1 95 ? 3.219 14.991 0.371 1.00 89.44 95 VAL A CA 1
ATOM 753 C C . VAL A 1 95 ? 2.952 16.488 0.393 1.00 89.44 95 VAL A C 1
ATOM 755 O O . VAL A 1 95 ? 1.929 16.958 -0.096 1.00 89.44 95 VAL A O 1
ATOM 758 N N . GLU A 1 96 ? 3.866 17.240 1.002 1.00 78.31 96 GLU A N 1
ATOM 759 C CA . GLU A 1 96 ? 3.822 18.696 0.932 1.00 78.31 96 GLU A CA 1
ATOM 760 C C . GLU A 1 96 ? 4.147 19.075 -0.512 1.00 78.31 96 GLU A C 1
ATOM 762 O O . GLU A 1 96 ? 5.293 18.991 -0.951 1.00 78.31 96 GLU A O 1
ATOM 767 N N . THR A 1 97 ? 3.129 19.422 -1.294 1.00 58.78 97 THR A N 1
ATOM 768 C CA . THR A 1 97 ? 3.352 20.011 -2.608 1.00 58.78 97 THR A CA 1
ATOM 769 C C . THR A 1 97 ? 3.939 21.405 -2.404 1.00 58.78 97 THR A C 1
ATOM 771 O O . THR A 1 97 ? 3.413 22.191 -1.617 1.00 58.78 97 THR A O 1
ATOM 774 N N . GLU A 1 98 ? 4.994 21.758 -3.143 1.00 53.03 98 GLU A N 1
ATOM 775 C CA . GLU A 1 98 ? 5.622 23.097 -3.167 1.00 53.03 98 GLU A CA 1
ATOM 776 C C . GLU A 1 98 ? 4.669 24.238 -3.615 1.00 53.03 98 GLU A C 1
ATOM 778 O O . GLU A 1 98 ? 5.105 25.331 -3.972 1.00 53.03 98 GLU A O 1
ATOM 783 N N . SER A 1 99 ? 3.351 24.034 -3.597 1.00 52.22 99 SER A N 1
ATOM 784 C CA . SER A 1 99 ? 2.343 25.078 -3.770 1.00 52.22 99 SER A CA 1
ATOM 785 C C . SER A 1 99 ? 2.406 26.157 -2.682 1.00 52.22 99 SER A C 1
ATOM 787 O O . SER A 1 99 ? 2.016 27.289 -2.954 1.00 52.22 99 SER A O 1
ATOM 789 N N . ASP A 1 100 ? 2.966 25.863 -1.502 1.00 48.62 100 ASP A N 1
ATOM 790 C CA . ASP A 1 100 ? 3.245 26.884 -0.477 1.00 48.62 100 ASP A CA 1
ATOM 791 C C . ASP A 1 100 ? 4.487 27.743 -0.793 1.00 48.62 100 ASP A C 1
ATOM 793 O O . ASP A 1 100 ? 4.664 28.817 -0.214 1.00 48.62 100 ASP A O 1
ATOM 797 N N . LEU A 1 101 ? 5.334 27.336 -1.749 1.00 51.28 101 LEU A N 1
ATOM 798 C CA . LEU A 1 101 ? 6.533 28.095 -2.130 1.00 51.28 101 LEU A CA 1
ATOM 799 C C . LEU A 1 101 ? 6.249 29.175 -3.193 1.00 51.28 101 LEU A C 1
ATOM 801 O O . LEU A 1 101 ? 7.053 30.086 -3.387 1.00 51.28 101 LEU A O 1
ATOM 805 N N . MET A 1 102 ? 5.099 29.106 -3.872 1.00 56.59 102 MET A N 1
ATOM 806 C CA . MET A 1 102 ? 4.735 29.997 -4.984 1.00 56.59 102 MET A CA 1
ATOM 807 C C . MET A 1 102 ? 3.783 31.134 -4.597 1.00 56.59 102 MET A C 1
ATOM 809 O O . MET A 1 102 ? 3.200 31.766 -5.479 1.00 56.59 102 MET A O 1
ATOM 813 N N . ASN A 1 103 ? 3.686 31.508 -3.317 1.00 52.78 103 ASN A N 1
ATOM 814 C CA . ASN A 1 103 ? 3.198 32.849 -2.986 1.00 52.78 103 ASN A CA 1
ATOM 815 C C . ASN A 1 103 ? 4.313 33.882 -3.245 1.00 52.78 103 ASN A C 1
ATOM 817 O O . ASN A 1 103 ? 4.798 34.557 -2.337 1.00 52.78 103 ASN A O 1
ATOM 821 N N . VAL A 1 104 ? 4.746 33.993 -4.506 1.00 55.97 104 VAL A N 1
ATOM 822 C CA . VAL A 1 104 ? 5.502 35.147 -4.991 1.00 55.97 104 VAL A CA 1
ATOM 823 C C . VAL A 1 104 ? 4.577 36.356 -4.895 1.00 55.97 104 VAL A C 1
ATOM 825 O O . VAL A 1 104 ? 3.806 36.652 -5.801 1.00 55.97 104 VAL A O 1
ATOM 828 N N . THR A 1 105 ? 4.618 37.059 -3.764 1.00 56.53 105 THR A N 1
ATOM 829 C CA . THR A 1 105 ? 4.019 38.390 -3.639 1.00 56.53 105 THR A CA 1
ATOM 830 C C . THR A 1 105 ? 4.599 39.279 -4.735 1.00 56.53 105 THR A C 1
ATOM 832 O O . THR A 1 105 ? 5.733 39.749 -4.635 1.00 56.53 105 THR A O 1
ATOM 835 N N . PHE A 1 106 ? 3.807 39.509 -5.783 1.00 57.94 106 PHE A N 1
ATOM 836 C CA . PHE A 1 106 ? 4.092 40.418 -6.896 1.00 57.94 106 PHE A CA 1
ATOM 837 C C . PHE A 1 106 ? 4.072 41.905 -6.471 1.00 57.94 106 PHE A C 1
ATOM 839 O O . PHE A 1 106 ? 4.224 42.792 -7.304 1.00 57.94 106 PHE A O 1
ATOM 846 N N . ASP A 1 107 ? 3.945 42.194 -5.172 1.00 58.66 107 ASP A N 1
ATOM 847 C CA . ASP A 1 107 ? 3.897 43.538 -4.576 1.00 58.66 107 ASP A CA 1
ATOM 848 C C . ASP A 1 107 ? 5.259 44.258 -4.483 1.00 58.66 107 ASP A C 1
ATOM 850 O O . ASP A 1 107 ? 5.382 45.290 -3.824 1.00 58.66 107 ASP A O 1
ATOM 854 N N . LYS A 1 108 ? 6.313 43.748 -5.134 1.00 58.09 108 LYS A N 1
ATOM 855 C CA . LYS A 1 108 ? 7.639 44.400 -5.173 1.00 58.09 108 LYS A CA 1
ATOM 856 C C . LYS A 1 108 ? 8.171 44.710 -6.573 1.00 58.09 108 LYS A C 1
ATOM 858 O O . LYS A 1 108 ? 9.361 44.983 -6.716 1.00 58.09 108 LYS A O 1
ATOM 863 N N . LEU A 1 109 ? 7.319 44.759 -7.597 1.00 56.31 109 LEU A N 1
ATOM 864 C CA . LEU A 1 109 ? 7.673 45.488 -8.819 1.00 56.31 109 LEU A CA 1
ATOM 865 C C . LEU A 1 109 ? 7.472 46.986 -8.568 1.00 56.31 109 LEU A C 1
ATOM 867 O O . LEU A 1 109 ? 6.405 47.548 -8.802 1.00 56.31 109 LEU A O 1
ATOM 871 N N . ALA A 1 110 ? 8.511 47.615 -8.023 1.00 66.31 110 ALA A N 1
ATOM 872 C CA . ALA A 1 110 ? 8.601 49.061 -7.894 1.00 66.31 110 ALA A CA 1
ATOM 873 C C . ALA A 1 110 ? 8.424 49.735 -9.270 1.00 66.31 110 ALA A C 1
ATOM 875 O O . ALA A 1 110 ? 9.110 49.347 -10.219 1.00 66.31 110 ALA A O 1
ATOM 876 N N . PRO A 1 111 ? 7.580 50.771 -9.409 1.00 55.25 111 PRO A N 1
ATOM 877 C CA . PRO A 1 111 ? 7.684 51.677 -10.537 1.00 55.25 111 PRO A CA 1
ATOM 878 C C . PRO A 1 111 ? 8.810 52.679 -10.251 1.00 55.25 111 PRO A C 1
ATOM 880 O O . PRO A 1 111 ? 8.568 53.781 -9.767 1.00 55.25 111 PRO A O 1
ATOM 883 N N . GLU A 1 112 ? 10.055 52.310 -10.546 1.00 60.38 112 GLU A N 1
ATOM 884 C CA . GLU A 1 112 ? 11.098 53.305 -10.811 1.00 60.38 112 GLU A CA 1
ATOM 885 C C . GLU A 1 112 ? 11.187 53.528 -12.316 1.00 60.38 112 GLU A C 1
ATOM 887 O O . GLU A 1 112 ? 11.925 52.827 -12.998 1.00 60.38 112 GLU A O 1
ATOM 892 N N . VAL A 1 113 ? 10.469 54.534 -12.823 1.00 54.81 113 VAL A N 1
ATOM 893 C CA . VAL A 1 113 ? 10.984 55.373 -13.914 1.00 54.81 113 VAL A CA 1
ATOM 894 C C . VAL A 1 113 ? 10.481 56.807 -13.707 1.00 54.81 113 VAL A C 1
ATOM 896 O O . VAL A 1 113 ? 9.326 57.130 -13.973 1.00 54.81 113 VAL A O 1
ATOM 899 N N . GLN A 1 114 ? 11.379 57.666 -13.219 1.00 54.78 114 GLN A N 1
ATOM 900 C CA . GLN A 1 114 ? 11.349 59.110 -13.458 1.00 54.78 114 GLN A CA 1
ATOM 901 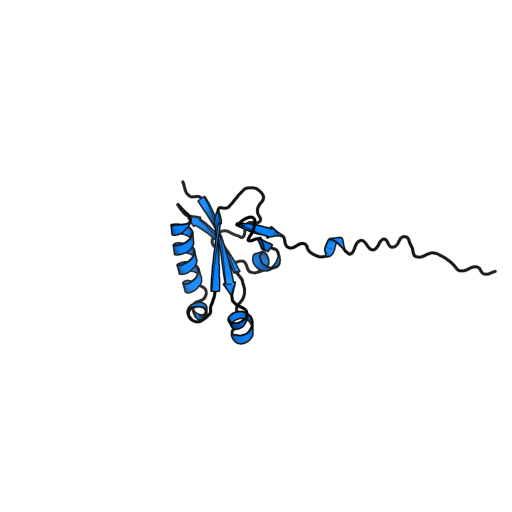C C . GLN A 1 114 ? 11.540 59.367 -14.958 1.00 54.78 114 GLN A C 1
ATOM 903 O O . GLN A 1 114 ? 12.370 58.685 -15.548 1.00 54.78 114 GLN A O 1
ATOM 908 N N . ASN A 1 115 ? 10.802 60.323 -15.534 1.00 50.72 115 ASN A N 1
ATOM 909 C CA . ASN A 1 115 ? 11.074 61.149 -16.735 1.00 50.72 115 ASN A CA 1
ATOM 910 C C . ASN A 1 115 ? 9.705 61.742 -17.154 1.00 50.72 115 ASN A C 1
ATOM 912 O O . ASN A 1 115 ? 8.772 60.974 -17.362 1.00 50.72 115 ASN A O 1
ATOM 916 N N . ALA A 1 116 ? 9.448 63.045 -17.276 1.00 43.19 116 ALA A N 1
ATOM 917 C CA . ALA A 1 116 ? 10.274 64.240 -17.413 1.00 43.19 116 ALA A CA 1
ATOM 918 C C . ALA A 1 116 ? 9.497 65.479 -16.917 1.00 43.19 116 ALA A C 1
ATOM 920 O O . ALA A 1 116 ? 8.252 65.381 -16.803 1.00 43.19 116 ALA A O 1
#

Foldseek 3Di:
DKFKKKKKKAFDPCCCPPVVDAIKIAIEIDPDQVRVVVVCVVLCCVVVVVCVPTDIDMQMDTDDPPADHHYHPDIGRVLPVQWDQDPVVSGIDGDDDCPVVPPPPPVPPDPPDDDD

Organism: Escherichia coli (NCBI:txid562)

InterPro domains:
  IPR059567 YdfE, N-terminal domain [PF27430] (4-94)

Radius of gyration: 20.85 Å; Cα contacts (8 Å, |Δi|>4): 170; chains: 1; bounding box: 32×76×31 Å

Sequence (116 aa):
MSKVFICAAIPDELATREEGAVAVATAIEAGDERRARAKFHWQFLEHYPAAQDCAYKFIICEDKPGIPRPALDSWDAEYMQENRWDEDSASFVPVETESDLMNVTFDKLAPEVQNA

Nearest PDB structures (foldseek):
  4v8p-assembly2_DX  TM=7.176E-01  e=9.997E+00  Tetrahymena thermophila
  8ipb-assembly1_YA  TM=6.875E-01  e=9.997E+00  Triticum aestivum

pLDDT: mean 85.94, std 14.81, range [43.19, 97.5]

Mean predicted aligned error: 9.18 Å

Solvent-accessible surface area (backbone atoms only — not comparable to full-atom values): 7035 Å² total; per-residue (Å²): 119,76,42,51,30,40,37,34,41,37,48,39,73,62,30,32,72,77,68,65,46,68,42,33,26,25,17,45,79,24,77,45,70,70,53,37,52,54,51,50,54,53,55,47,44,71,76,37,59,74,53,74,83,41,60,62,50,77,48,75,36,75,65,54,96,92,49,83,75,55,53,71,84,37,84,30,50,63,55,50,70,49,32,40,82,37,81,91,78,64,41,57,41,72,54,85,65,70,70,80,73,66,74,70,73,75,87,71,76,71,89,84,73,91,85,133